Protein AF-A0A0M2SH70-F1 (afdb_monomer_lite)

pLDDT: mean 84.23, std 6.05, range [57.06, 92.88]

Foldseek 3Di:
DVVVLVVLVVVLCVVVVVLVVVQVVCCVVPVDGDPVSVVVNVVSVVVSVVVVVVVVVVVD

Organism: NCBI:txid1432562

Radius of gyration: 14.51 Å; chains: 1; bounding box: 33×9×39 Å

Structure (mmCIF, N/CA/C/O backbone):
data_AF-A0A0M2SH70-F1
#
_entry.id   AF-A0A0M2SH70-F1
#
loop_
_atom_site.group_PDB
_atom_site.id
_atom_site.type_symbol
_atom_site.label_atom_id
_atom_site.label_alt_id
_atom_site.label_comp_id
_atom_site.label_asym_id
_atom_site.label_entity_id
_atom_site.label_seq_id
_atom_site.pdbx_PDB_ins_code
_atom_site.Cartn_x
_atom_site.Cartn_y
_atom_site.Cartn_z
_atom_site.occupancy
_atom_site.B_iso_or_equiv
_atom_site.auth_seq_id
_atom_site.auth_comp_id
_atom_site.auth_asym_id
_atom_site.auth_atom_id
_atom_site.pdbx_PDB_model_num
ATOM 1 N N . MET A 1 1 ? 5.104 -4.457 -19.539 1.00 73.50 1 MET A N 1
ATOM 2 C CA . MET A 1 1 ? 5.994 -3.903 -18.494 1.00 73.50 1 MET A CA 1
ATOM 3 C C . MET A 1 1 ? 5.313 -2.800 -17.682 1.00 73.50 1 MET A C 1
ATOM 5 O O . MET A 1 1 ? 5.058 -3.033 -16.512 1.00 73.50 1 MET A O 1
ATOM 9 N N . ILE A 1 2 ? 4.865 -1.702 -18.298 1.00 75.62 2 ILE A N 1
ATOM 10 C CA . ILE A 1 2 ? 4.037 -0.665 -17.637 1.00 75.62 2 ILE A CA 1
ATOM 11 C C . ILE A 1 2 ? 2.708 -1.214 -17.085 1.00 75.62 2 ILE A C 1
ATOM 13 O O . ILE A 1 2 ? 2.335 -0.911 -15.956 1.00 75.62 2 ILE A O 1
ATOM 17 N N . LEU A 1 3 ? 2.043 -2.111 -17.828 1.00 81.94 3 LEU A N 1
ATOM 18 C CA . LEU A 1 3 ? 0.812 -2.772 -17.369 1.00 81.94 3 LEU A CA 1
ATOM 19 C C . LEU A 1 3 ? 0.995 -3.506 -16.026 1.00 81.94 3 LEU A C 1
ATOM 21 O O . LEU A 1 3 ? 0.095 -3.481 -15.198 1.00 81.94 3 LEU A O 1
ATOM 25 N N . ARG A 1 4 ? 2.170 -4.107 -15.772 1.00 80.88 4 ARG A N 1
ATOM 26 C CA . ARG A 1 4 ? 2.465 -4.780 -14.494 1.00 80.88 4 ARG A CA 1
ATOM 27 C C . ARG A 1 4 ? 2.499 -3.794 -13.327 1.00 80.88 4 ARG A C 1
ATOM 29 O O . ARG A 1 4 ? 1.990 -4.129 -12.269 1.00 80.88 4 ARG A O 1
ATOM 36 N N . ILE A 1 5 ? 3.047 -2.593 -13.517 1.00 82.50 5 ILE A N 1
ATOM 37 C CA . ILE A 1 5 ? 3.069 -1.554 -12.475 1.00 82.50 5 ILE A CA 1
ATOM 38 C C . ILE A 1 5 ? 1.656 -1.068 -12.191 1.00 82.50 5 ILE A C 1
ATOM 40 O O . ILE A 1 5 ? 1.271 -0.991 -11.032 1.00 82.50 5 ILE A O 1
ATOM 44 N N . ILE A 1 6 ? 0.874 -0.789 -13.237 1.00 86.75 6 ILE A N 1
ATOM 45 C CA . ILE A 1 6 ? -0.520 -0.352 -13.089 1.00 86.75 6 ILE A CA 1
ATOM 46 C C . ILE A 1 6 ? -1.316 -1.409 -12.314 1.00 86.75 6 ILE A C 1
ATOM 48 O O . ILE A 1 6 ? -1.974 -1.074 -11.333 1.00 86.75 6 ILE A O 1
ATOM 52 N N . VAL A 1 7 ? -1.191 -2.687 -12.686 1.00 87.19 7 VAL A N 1
ATOM 53 C CA . VAL A 1 7 ? -1.837 -3.799 -11.972 1.00 87.19 7 VAL A CA 1
ATOM 54 C C . VAL A 1 7 ? -1.342 -3.898 -10.526 1.00 87.19 7 VAL A C 1
ATOM 56 O O . VAL A 1 7 ? -2.170 -3.986 -9.626 1.00 87.19 7 VAL A O 1
ATOM 59 N N . SER A 1 8 ? -0.033 -3.814 -10.263 1.00 84.94 8 SER A N 1
ATOM 60 C CA . SER A 1 8 ? 0.508 -3.830 -8.893 1.00 84.94 8 SER A CA 1
ATOM 61 C C . SER A 1 8 ? -0.008 -2.671 -8.041 1.00 84.94 8 SER A C 1
ATOM 63 O O . SER A 1 8 ? -0.329 -2.865 -6.871 1.00 84.94 8 SER A O 1
ATOM 65 N N . THR A 1 9 ? -0.133 -1.474 -8.613 1.00 87.94 9 THR A N 1
ATOM 66 C CA . THR A 1 9 ? -0.708 -0.308 -7.931 1.00 87.94 9 THR A CA 1
ATOM 67 C C . THR A 1 9 ? -2.187 -0.521 -7.626 1.00 87.94 9 THR A C 1
ATOM 69 O O . THR A 1 9 ? -2.622 -0.255 -6.509 1.00 87.94 9 THR A O 1
ATOM 72 N N . VAL A 1 10 ? -2.957 -1.060 -8.577 1.00 89.75 10 VAL A N 1
ATOM 73 C CA . VAL A 1 10 ? -4.372 -1.396 -8.362 1.00 89.75 10 VAL A CA 1
ATOM 74 C C . VAL A 1 10 ? -4.518 -2.448 -7.262 1.00 89.75 10 VAL A C 1
ATOM 76 O O . VAL A 1 10 ? -5.332 -2.264 -6.362 1.00 89.75 10 VAL A O 1
ATOM 79 N N . VAL A 1 11 ? -3.701 -3.504 -7.270 1.00 88.44 11 VAL A N 1
ATOM 80 C CA . VAL A 1 11 ? -3.688 -4.530 -6.212 1.00 88.44 11 VAL A CA 1
ATOM 81 C C . VAL A 1 11 ? -3.366 -3.910 -4.854 1.00 88.44 11 VAL A C 1
ATOM 83 O O . VAL A 1 11 ? -4.037 -4.220 -3.871 1.00 88.44 11 VAL A O 1
ATOM 86 N N . LEU A 1 12 ? -2.395 -2.998 -4.787 1.00 89.31 12 LEU A N 1
ATOM 87 C CA . LEU A 1 12 ? -2.040 -2.331 -3.538 1.00 89.31 12 LEU A CA 1
ATOM 88 C C . LEU A 1 12 ? -3.186 -1.474 -3.002 1.00 89.31 12 LEU A C 1
ATOM 90 O O . LEU A 1 12 ? -3.457 -1.502 -1.803 1.00 89.31 12 LEU A O 1
ATOM 94 N N . ILE A 1 13 ? -3.888 -0.755 -3.878 1.00 88.94 13 ILE A N 1
ATOM 95 C CA . ILE A 1 13 ? -5.067 0.037 -3.511 1.00 88.94 13 ILE A CA 1
ATOM 96 C C . ILE A 1 13 ? -6.188 -0.887 -3.019 1.00 88.94 13 ILE A C 1
ATOM 98 O O . ILE A 1 13 ? -6.733 -0.665 -1.937 1.00 88.94 13 ILE A O 1
ATOM 102 N N . LEU A 1 14 ? -6.486 -1.958 -3.759 1.00 87.94 14 LEU A N 1
ATOM 103 C CA . LEU A 1 14 ? -7.509 -2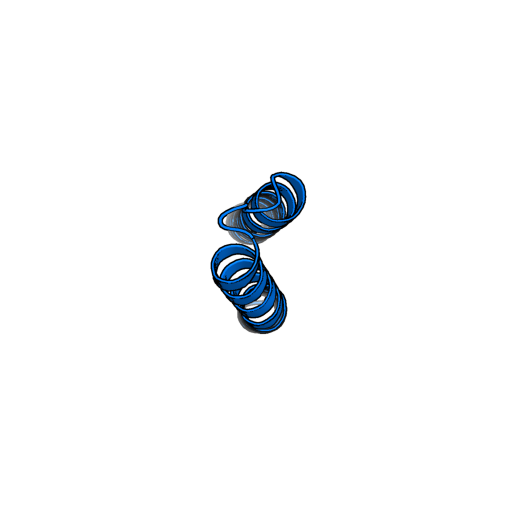.940 -3.393 1.00 87.94 14 LEU A CA 1
ATOM 104 C C . LEU A 1 14 ? -7.198 -3.659 -2.078 1.00 87.94 14 LEU A C 1
ATOM 106 O O . LEU A 1 14 ? -8.124 -4.007 -1.356 1.00 87.94 14 LEU A O 1
ATOM 110 N N . PHE A 1 15 ? -5.923 -3.855 -1.745 1.00 86.56 15 PHE A N 1
ATOM 111 C CA . PHE A 1 15 ? -5.507 -4.442 -0.472 1.00 86.56 15 PHE A CA 1
ATOM 112 C C . PHE A 1 15 ? -5.518 -3.419 0.675 1.00 86.56 15 PHE A C 1
ATOM 114 O O . PHE A 1 15 ? -5.969 -3.716 1.780 1.00 86.56 15 PHE A O 1
ATOM 121 N N . SER A 1 16 ? -5.072 -2.188 0.416 1.00 87.00 16 SER A N 1
ATOM 122 C CA . SER A 1 16 ? -4.950 -1.142 1.438 1.00 87.00 16 SER A CA 1
ATOM 123 C C . SER A 1 16 ? -6.304 -0.592 1.878 1.00 87.00 16 SER A C 1
ATOM 125 O O . SER A 1 16 ? -6.492 -0.346 3.064 1.00 87.00 16 SER A O 1
ATOM 127 N N . ILE A 1 17 ? -7.271 -0.424 0.969 1.00 89.00 17 ILE A N 1
ATOM 128 C CA . ILE A 1 17 ? -8.611 0.099 1.298 1.00 89.00 17 ILE A CA 1
ATOM 129 C C . ILE A 1 17 ? -9.325 -0.721 2.392 1.00 89.00 17 ILE A C 1
ATOM 131 O O . ILE A 1 17 ? -9.708 -0.128 3.407 1.00 89.00 17 ILE A O 1
ATOM 135 N N . PRO A 1 18 ? -9.524 -2.048 2.255 1.00 86.50 18 PRO A N 1
ATOM 136 C CA . PRO A 1 18 ? -10.193 -2.842 3.284 1.00 86.50 18 PRO A CA 1
ATOM 137 C C . PRO A 1 18 ? -9.376 -2.898 4.578 1.00 86.50 18 PRO A C 1
ATOM 139 O O . PRO A 1 18 ? -9.960 -2.877 5.664 1.00 86.50 18 PRO A O 1
ATOM 142 N N . LEU A 1 19 ? -8.041 -2.887 4.487 1.00 86.31 19 LEU A N 1
ATOM 143 C CA . LEU A 1 19 ? -7.157 -2.842 5.652 1.00 86.31 19 LEU A CA 1
ATOM 144 C C . LEU A 1 19 ? -7.338 -1.531 6.436 1.00 86.31 19 LEU A C 1
ATOM 146 O O . LEU A 1 19 ? -7.547 -1.556 7.646 1.00 86.31 19 LEU A O 1
ATOM 150 N N . ILE A 1 20 ? -7.347 -0.388 5.744 1.00 86.81 20 ILE A N 1
ATOM 151 C CA . ILE A 1 20 ? -7.588 0.941 6.326 1.00 86.81 20 ILE A CA 1
ATOM 152 C C . ILE A 1 20 ? -8.997 1.023 6.911 1.00 86.81 20 ILE A C 1
ATOM 154 O O . ILE A 1 20 ? -9.174 1.557 8.004 1.00 86.81 20 ILE A O 1
ATOM 158 N N . SER A 1 21 ? -9.998 0.491 6.206 1.00 87.62 21 SER A N 1
ATOM 159 C CA . SER A 1 21 ? -11.383 0.455 6.684 1.00 87.62 21 SER A CA 1
ATOM 160 C C . SER A 1 21 ? -11.501 -0.344 7.986 1.00 87.62 21 SER A C 1
ATOM 162 O O . SER A 1 21 ? -12.110 0.125 8.949 1.00 87.62 21 SER A O 1
ATOM 164 N N . THR A 1 22 ? -10.823 -1.494 8.058 1.00 85.38 22 THR A N 1
ATOM 165 C CA . THR A 1 22 ? -10.747 -2.329 9.265 1.00 85.38 22 THR A CA 1
ATOM 166 C C . THR A 1 22 ? -10.059 -1.582 10.404 1.00 85.38 22 THR A C 1
ATOM 168 O O . THR A 1 22 ? -10.631 -1.477 11.485 1.00 85.38 22 THR A O 1
ATOM 171 N N . ILE A 1 23 ? -8.898 -0.965 10.150 1.00 86.00 23 ILE A N 1
ATOM 172 C CA . ILE A 1 23 ? -8.167 -0.162 11.144 1.00 86.00 23 ILE A CA 1
ATOM 173 C C . ILE A 1 23 ? -9.028 0.995 11.665 1.00 86.00 23 ILE A C 1
ATOM 175 O O . ILE A 1 23 ? -9.069 1.248 12.867 1.00 86.00 23 ILE A O 1
ATOM 179 N N . ARG A 1 24 ? -9.727 1.710 10.776 1.00 85.75 24 ARG A N 1
ATOM 180 C CA . ARG A 1 24 ? -10.574 2.848 11.152 1.00 85.75 24 ARG A CA 1
ATOM 181 C C . ARG A 1 24 ? -11.767 2.394 11.997 1.00 85.75 24 ARG A C 1
ATOM 183 O O . ARG A 1 24 ? -12.126 3.090 12.946 1.00 85.75 24 ARG A O 1
ATOM 190 N N . LYS A 1 25 ? -12.365 1.243 11.676 1.00 86.19 25 LYS A N 1
ATOM 191 C CA . LYS A 1 25 ? -13.439 0.644 12.479 1.00 86.19 25 LYS A CA 1
ATOM 192 C C . LYS A 1 25 ? -12.930 0.235 13.865 1.00 86.19 25 LYS A C 1
ATOM 194 O O . LYS A 1 25 ? -13.533 0.615 14.863 1.00 86.19 25 LYS A O 1
ATOM 199 N N . GLU A 1 26 ? -11.791 -0.446 13.920 1.00 83.81 26 GLU A N 1
ATOM 200 C CA . GLU A 1 26 ? -11.158 -0.925 15.155 1.00 83.81 26 GLU A CA 1
ATOM 201 C C . GLU A 1 26 ? -10.731 0.238 16.069 1.00 83.81 26 GLU A C 1
ATOM 203 O O . GLU A 1 26 ? -10.956 0.210 17.281 1.00 83.81 26 GLU A O 1
ATOM 208 N N . TYR A 1 27 ? -10.227 1.324 15.476 1.00 84.94 27 TYR A N 1
ATOM 209 C CA . TYR A 1 27 ? -9.945 2.569 16.185 1.00 84.94 27 TYR A CA 1
ATOM 210 C C . TYR A 1 27 ? -11.214 3.208 16.756 1.00 84.94 27 TYR A C 1
ATOM 212 O O . TYR A 1 27 ? -11.205 3.664 17.894 1.00 84.94 27 TYR A O 1
ATOM 220 N N . ARG A 1 28 ? -12.321 3.217 16.005 1.00 86.06 28 ARG A N 1
ATOM 221 C CA . ARG A 1 28 ? -13.592 3.787 16.474 1.00 86.06 28 ARG A CA 1
ATOM 222 C C . ARG A 1 28 ? -14.210 2.984 17.621 1.00 86.06 28 ARG A C 1
ATOM 224 O O . ARG A 1 28 ? -14.820 3.583 18.499 1.00 86.06 28 ARG A O 1
ATOM 231 N N . GLU A 1 29 ? -14.079 1.660 17.602 1.00 84.06 29 GLU A N 1
ATOM 232 C CA . GLU A 1 29 ? -14.657 0.779 18.627 1.00 84.06 29 GLU A CA 1
ATOM 233 C C . GLU A 1 29 ? -13.795 0.700 19.894 1.00 84.06 29 GLU A C 1
ATOM 235 O O . GLU A 1 29 ? -14.339 0.725 20.993 1.00 84.06 29 GLU A O 1
ATOM 240 N N . ASN A 1 30 ? -12.465 0.649 19.768 1.00 82.50 30 ASN A N 1
ATOM 241 C CA . ASN A 1 30 ? -11.572 0.375 20.902 1.00 82.50 30 ASN A CA 1
ATOM 242 C C . ASN A 1 30 ? -10.560 1.493 21.211 1.00 82.50 30 ASN A C 1
ATOM 244 O O . ASN A 1 30 ? -9.732 1.319 22.108 1.00 82.50 30 ASN A O 1
ATOM 248 N N . ASN A 1 31 ? -10.556 2.610 20.465 1.00 79.94 31 ASN A N 1
ATOM 249 C CA . ASN A 1 31 ? -9.501 3.645 20.495 1.00 79.94 31 ASN A CA 1
ATOM 250 C C . ASN A 1 31 ? -8.073 3.073 20.374 1.00 79.94 31 ASN A C 1
ATOM 252 O O . ASN A 1 31 ? -7.085 3.714 20.737 1.00 79.94 31 ASN A O 1
ATOM 256 N N . ARG A 1 32 ? -7.947 1.848 19.858 1.00 78.44 32 ARG A N 1
ATOM 257 C CA . ARG A 1 32 ? -6.686 1.133 19.690 1.00 78.44 32 ARG A CA 1
ATOM 258 C C . ARG A 1 32 ? -6.508 0.815 18.222 1.00 78.44 32 ARG A C 1
ATOM 260 O O . ARG A 1 32 ? -7.379 0.236 17.587 1.00 78.44 32 ARG A O 1
ATOM 267 N N . VAL A 1 33 ? -5.346 1.189 17.707 1.00 76.12 33 VAL A N 1
A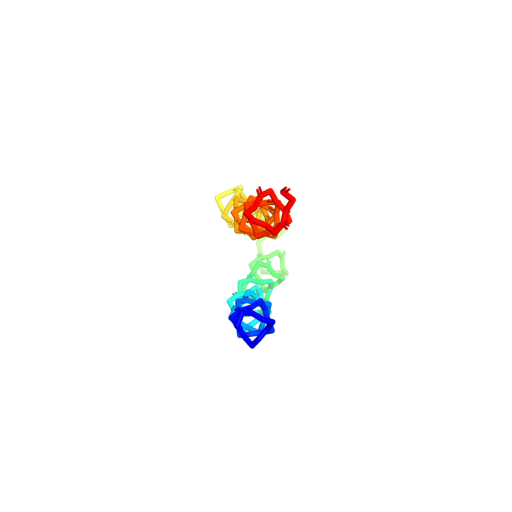TOM 268 C CA . VAL A 1 33 ? -4.888 0.768 16.389 1.00 76.12 33 VAL A CA 1
ATOM 269 C C . VAL A 1 33 ? -3.989 -0.445 16.577 1.00 76.12 33 VAL A C 1
ATOM 271 O O . VAL A 1 33 ? -3.026 -0.393 17.349 1.00 76.12 33 VAL A O 1
ATOM 274 N N . SER A 1 34 ? -4.278 -1.535 15.870 1.00 82.19 34 SER A N 1
ATOM 275 C CA . SER A 1 34 ? -3.383 -2.687 15.846 1.00 82.19 34 SER A CA 1
ATOM 276 C C . SER A 1 34 ? -2.047 -2.301 15.201 1.00 82.19 34 SER A C 1
ATOM 278 O O . SER A 1 34 ? -1.979 -1.950 14.020 1.00 82.19 34 SER A O 1
ATOM 280 N N . LYS A 1 35 ? -0.957 -2.382 15.981 1.00 83.44 35 LYS A N 1
ATOM 281 C CA . LYS A 1 35 ? 0.415 -2.134 15.496 1.00 83.44 35 LYS A CA 1
ATOM 282 C C . LYS A 1 35 ? 0.771 -3.048 14.320 1.00 83.44 35 LYS A C 1
ATOM 284 O O . LYS A 1 35 ? 1.496 -2.629 13.425 1.00 83.44 35 LYS A O 1
ATOM 289 N N . TRP A 1 36 ? 0.221 -4.263 14.302 1.00 82.69 36 TRP A N 1
ATOM 290 C CA . TRP A 1 36 ? 0.390 -5.220 13.211 1.00 82.69 36 TRP A CA 1
ATOM 291 C C . TRP A 1 36 ? -0.261 -4.737 11.921 1.00 82.69 36 TRP A C 1
ATOM 293 O O . TRP A 1 36 ? 0.375 -4.777 10.875 1.00 82.69 36 TRP A O 1
ATOM 303 N N . SER A 1 37 ? -1.486 -4.216 11.988 1.00 84.31 37 SER A N 1
ATOM 304 C CA . SER A 1 37 ? -2.182 -3.700 10.806 1.00 84.31 37 SER A CA 1
ATOM 305 C C . SER A 1 37 ? -1.432 -2.519 10.187 1.00 84.31 37 SER A C 1
ATOM 307 O O . SER A 1 37 ? -1.285 -2.456 8.969 1.00 84.31 37 SER A O 1
ATOM 309 N N . VAL A 1 38 ? -0.878 -1.627 11.016 1.00 84.88 38 VAL A N 1
ATOM 310 C CA . VAL A 1 38 ? -0.010 -0.531 10.549 1.00 84.88 38 VAL A CA 1
ATOM 311 C C . VAL A 1 38 ? 1.284 -1.075 9.943 1.00 84.88 38 VAL A C 1
ATOM 313 O O . VAL A 1 38 ? 1.674 -0.641 8.862 1.00 84.88 38 VAL A O 1
ATOM 316 N N . PHE A 1 39 ? 1.924 -2.050 10.593 1.00 87.88 39 PHE A N 1
ATOM 317 C CA . PHE A 1 39 ? 3.138 -2.688 10.084 1.00 87.88 39 PHE A CA 1
ATOM 318 C C . PHE A 1 39 ? 2.921 -3.323 8.703 1.00 87.88 39 PHE A C 1
ATOM 320 O O . PHE A 1 39 ? 3.707 -3.071 7.794 1.00 87.88 39 PHE A O 1
ATOM 327 N N . PHE A 1 40 ? 1.835 -4.080 8.508 1.00 86.56 40 PHE A N 1
ATOM 328 C CA . PHE A 1 40 ? 1.502 -4.679 7.211 1.00 86.56 40 PHE A CA 1
ATOM 329 C C . PHE A 1 40 ? 1.254 -3.631 6.124 1.00 86.56 40 PHE A C 1
ATOM 331 O O . PHE A 1 40 ? 1.664 -3.829 4.982 1.00 86.56 40 PHE A O 1
ATOM 338 N N . LEU A 1 41 ? 0.630 -2.506 6.474 1.00 87.69 41 LEU A N 1
ATOM 339 C CA . LEU A 1 41 ? 0.380 -1.404 5.545 1.00 87.69 41 LEU A CA 1
ATOM 340 C C . LEU A 1 41 ? 1.697 -0.758 5.090 1.00 87.69 41 LEU A C 1
ATOM 342 O O . LEU A 1 41 ? 1.925 -0.583 3.894 1.00 87.69 41 LEU A O 1
ATOM 346 N N . VAL A 1 42 ? 2.601 -0.477 6.032 1.00 89.56 42 VAL A N 1
ATOM 347 C CA . VAL A 1 42 ? 3.938 0.062 5.734 1.00 89.56 42 VAL A CA 1
ATOM 348 C C . VAL A 1 42 ? 4.759 -0.932 4.909 1.00 89.56 42 VAL A C 1
ATOM 350 O O . VAL A 1 42 ? 5.373 -0.546 3.916 1.00 89.56 42 VAL A O 1
ATOM 353 N N . LEU A 1 43 ? 4.736 -2.217 5.272 1.00 89.69 43 LEU A N 1
ATOM 354 C CA . LEU A 1 43 ? 5.437 -3.272 4.543 1.00 89.69 43 LEU A CA 1
ATOM 355 C C . LEU A 1 43 ? 4.928 -3.399 3.101 1.00 89.69 43 LEU A C 1
ATOM 357 O O . LEU A 1 43 ? 5.736 -3.514 2.183 1.00 89.69 43 LEU A O 1
ATOM 361 N N . ALA A 1 44 ? 3.613 -3.331 2.882 1.00 87.38 44 ALA A N 1
ATOM 362 C CA . ALA A 1 44 ? 3.025 -3.369 1.544 1.00 87.38 44 ALA A CA 1
ATOM 363 C C . ALA A 1 44 ? 3.506 -2.196 0.672 1.00 87.38 44 ALA A C 1
ATOM 365 O O . ALA A 1 44 ? 3.861 -2.396 -0.491 1.00 87.38 44 ALA A O 1
ATOM 366 N N . VAL A 1 45 ? 3.582 -0.987 1.2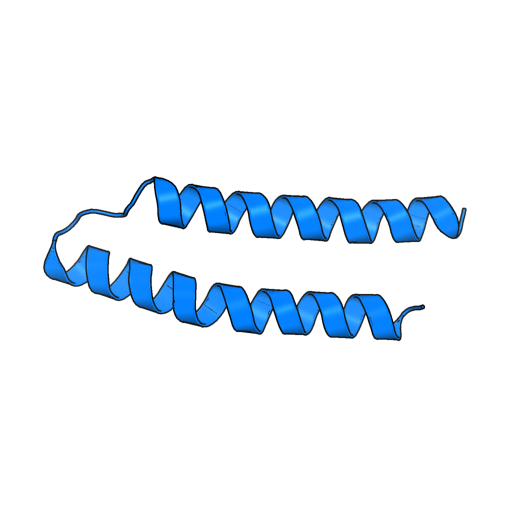40 1.00 89.38 45 VAL A N 1
ATOM 367 C CA . VAL A 1 45 ? 4.112 0.197 0.543 1.00 89.38 45 VAL A CA 1
ATOM 368 C C . VAL A 1 45 ? 5.599 0.033 0.221 1.00 89.38 45 VAL A C 1
ATOM 370 O O . VAL A 1 45 ? 6.011 0.321 -0.903 1.00 89.38 45 VAL A O 1
ATOM 373 N N . LEU A 1 46 ? 6.403 -0.475 1.161 1.00 92.88 46 LEU A N 1
ATOM 374 C CA . LEU A 1 46 ? 7.827 -0.748 0.935 1.00 92.88 46 LEU A CA 1
ATOM 375 C C . LEU A 1 46 ? 8.047 -1.789 -0.167 1.00 92.88 46 LEU A C 1
ATOM 377 O O . LEU A 1 46 ? 8.902 -1.595 -1.030 1.00 92.88 46 LEU A O 1
ATOM 381 N N . LEU A 1 47 ? 7.258 -2.865 -0.175 1.00 89.06 47 LEU A N 1
ATOM 382 C CA . LEU A 1 47 ? 7.320 -3.890 -1.218 1.00 89.06 47 LEU A CA 1
ATOM 383 C C . LEU A 1 47 ? 6.954 -3.321 -2.589 1.00 89.06 47 LEU A C 1
ATOM 385 O O . LEU A 1 47 ? 7.608 -3.646 -3.577 1.00 89.06 47 LEU A O 1
ATOM 389 N N . TRP A 1 48 ? 5.955 -2.442 -2.661 1.00 88.75 48 TRP A N 1
ATOM 390 C CA . TRP A 1 48 ? 5.605 -1.774 -3.913 1.00 88.75 48 TRP A CA 1
ATOM 391 C C . TRP A 1 48 ? 6.695 -0.820 -4.386 1.00 88.75 48 TRP A C 1
ATOM 393 O O . TRP A 1 48 ? 7.050 -0.856 -5.562 1.00 88.75 48 TRP A O 1
ATOM 403 N N . LEU A 1 49 ? 7.290 -0.039 -3.481 1.00 90.00 49 LEU A N 1
ATOM 404 C CA . LEU A 1 49 ? 8.440 0.805 -3.804 1.00 90.00 49 LEU A CA 1
ATOM 405 C C . LEU A 1 49 ? 9.614 -0.026 -4.327 1.00 90.00 49 LEU A C 1
ATOM 407 O O . LEU A 1 49 ? 10.188 0.328 -5.353 1.00 90.00 49 LEU A O 1
ATOM 411 N N . ALA A 1 50 ? 9.934 -1.153 -3.689 1.00 88.81 50 ALA A N 1
ATOM 412 C CA . ALA A 1 50 ? 10.975 -2.064 -4.164 1.00 88.81 50 ALA A CA 1
ATOM 413 C C . ALA A 1 50 ? 10.672 -2.593 -5.577 1.00 88.81 50 ALA A C 1
ATOM 415 O O . ALA A 1 50 ? 11.568 -2.672 -6.415 1.00 88.81 50 ALA A O 1
ATOM 416 N N . LEU A 1 51 ? 9.404 -2.897 -5.868 1.00 85.44 51 LEU A N 1
ATOM 417 C CA . LEU A 1 51 ? 8.947 -3.351 -7.184 1.00 85.44 51 LEU A CA 1
ATOM 418 C C . LEU A 1 51 ? 9.103 -2.252 -8.250 1.00 85.44 51 LEU A C 1
ATOM 420 O O . LEU A 1 51 ? 9.565 -2.525 -9.358 1.00 85.44 51 LEU A O 1
ATOM 424 N N . VAL A 1 52 ? 8.769 -1.005 -7.907 1.00 85.31 52 VAL A N 1
ATOM 425 C CA . VAL A 1 52 ? 8.957 0.162 -8.783 1.00 85.31 52 VAL A CA 1
ATOM 426 C C . VAL A 1 52 ? 10.444 0.425 -9.027 1.00 85.31 52 VAL A C 1
ATOM 428 O O . VAL A 1 52 ? 10.853 0.581 -10.174 1.00 85.31 52 VAL A O 1
ATOM 431 N N . ILE A 1 53 ? 11.271 0.417 -7.981 1.00 88.0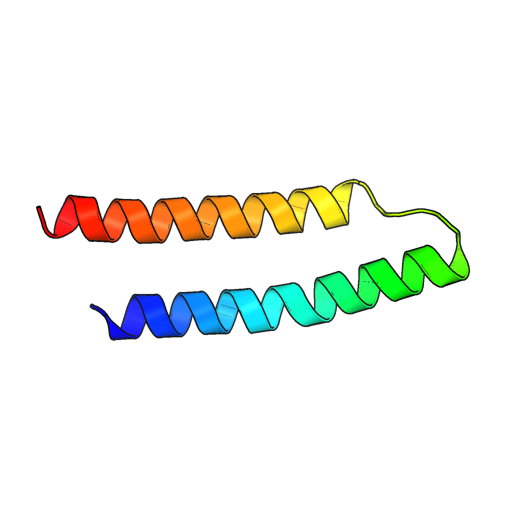6 53 ILE A N 1
ATOM 432 C CA . ILE A 1 53 ? 12.722 0.617 -8.096 1.00 88.06 53 ILE A CA 1
ATOM 433 C C . ILE A 1 53 ? 13.347 -0.488 -8.950 1.00 88.06 53 ILE A C 1
ATOM 435 O O . ILE A 1 53 ? 14.121 -0.190 -9.854 1.00 88.06 53 ILE A O 1
ATOM 439 N N . SER A 1 54 ? 12.976 -1.751 -8.721 1.00 84.12 54 SER A N 1
ATOM 440 C CA . SER A 1 54 ? 13.451 -2.885 -9.519 1.00 84.12 54 SER A CA 1
ATOM 441 C C . SER A 1 54 ? 13.083 -2.744 -10.996 1.00 84.12 54 SER A C 1
ATOM 443 O O . SER A 1 54 ? 13.878 -3.112 -11.856 1.00 84.12 54 SER A O 1
ATOM 445 N N . PHE A 1 55 ? 11.91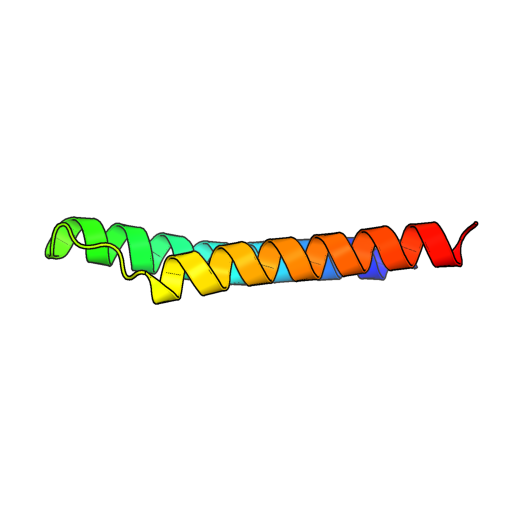6 -2.177 -11.307 1.00 78.81 55 PHE A N 1
ATOM 446 C CA . PHE A 1 55 ? 11.534 -1.889 -12.684 1.00 78.81 55 PHE A CA 1
ATOM 447 C C . PHE A 1 55 ? 12.419 -0.819 -13.329 1.00 78.81 55 PHE A C 1
ATOM 449 O O . PHE A 1 55 ? 12.883 -1.016 -14.450 1.00 78.81 55 PHE A O 1
ATOM 456 N N . PHE A 1 56 ? 12.672 0.292 -12.631 1.00 78.00 56 PHE A N 1
ATOM 457 C CA . PHE A 1 56 ? 13.571 1.338 -13.125 1.00 78.00 56 PHE A CA 1
ATOM 458 C C . PHE A 1 56 ? 15.008 0.827 -13.280 1.00 78.00 56 PHE A C 1
ATOM 460 O O . PHE A 1 56 ? 15.639 1.116 -14.290 1.00 78.00 56 PHE A O 1
ATOM 467 N N . ALA A 1 57 ? 15.491 0.019 -12.335 1.00 79.50 57 ALA A N 1
ATOM 468 C CA . ALA A 1 57 ? 16.818 -0.591 -12.383 1.00 79.50 57 ALA A CA 1
ATOM 469 C C . ALA A 1 57 ? 16.967 -1.657 -13.482 1.00 79.50 57 ALA A C 1
ATOM 471 O O . ALA A 1 57 ? 18.078 -1.917 -13.911 1.00 79.50 57 ALA A O 1
ATOM 472 N N . TYR A 1 58 ? 15.875 -2.294 -13.919 1.00 72.06 58 TYR A N 1
ATOM 473 C CA . TYR A 1 58 ? 15.890 -3.231 -15.048 1.00 72.06 58 TYR A CA 1
ATOM 474 C C . TYR A 1 58 ? 15.860 -2.516 -16.411 1.00 72.06 58 TYR A C 1
ATOM 476 O O . TYR A 1 58 ? 16.291 -3.074 -17.415 1.00 72.06 58 TYR A O 1
ATOM 484 N N . ILE A 1 59 ? 15.280 -1.315 -16.466 1.00 65.50 59 ILE A N 1
ATOM 485 C CA . ILE A 1 59 ? 15.189 -0.503 -17.688 1.00 65.50 59 ILE A CA 1
ATOM 486 C C . ILE A 1 59 ? 16.468 0.297 -17.964 1.00 65.50 59 ILE A C 1
ATOM 488 O O . ILE A 1 59 ? 16.719 0.618 -19.125 1.00 65.50 59 ILE A O 1
ATOM 492 N N . MET A 1 60 ? 17.227 0.636 -16.918 1.00 57.06 60 MET A N 1
ATOM 493 C CA . MET A 1 60 ? 18.534 1.300 -16.993 1.00 57.06 60 MET A CA 1
ATOM 494 C C . MET A 1 60 ? 19.651 0.297 -17.283 1.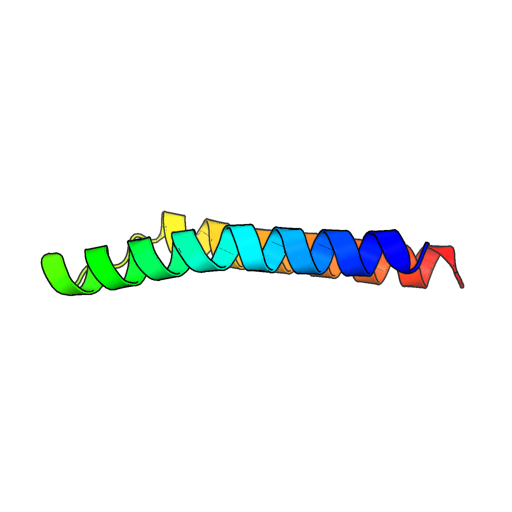00 57.06 60 MET A C 1
ATOM 496 O O . MET A 1 60 ? 20.543 0.658 -18.080 1.00 57.06 60 MET A O 1
#

Sequence (60 aa):
MILRIIVSTVVLILFSIPLISTIRKEYRENNRVSKWSVFFLVLAVLLWLALVISFFAYIM

Secondary structure (DSSP, 8-state):
-HHHHHHHHHHHHHHHHHHHHHHHHHHHHHS---HHHHHHHHHHHHHHHHHHHHHHHHH-